Protein AF-A0A8J3T7B7-F1 (afdb_monomer_lite)

Foldseek 3Di:
DDPPDPDVVVVVVVVVVVVVVVVVVVVVVVVVVVVVVVVVVPDPVVPPPPQPPVNVVVVVVVVVVVVVVVVVVLLVLLVVLQVLLVVLQVQLVVLCVCLVVVHDDNVVSNVSSVVSNVSSVVSNCSSCVPDPDPDPDPPDPPVPPPDDDDDD

Sequence (152 aa):
MAEHVPDRNEESRDRAQRARERARRADERAEQVRERISELAESPQATTSGSSPHQARQAVEHAERSRREAARTEDEARAGHRRAARAHEENAALHEQMARAGIGDVERHRERAAQERREALDDDREAHPDDPRPAAGAQGDDGGEPEPPREP

Organism: NCBI:txid1367882

Secondary structure (DSSP, 8-state):
-------HHHHHHHHHHHHHHHHHHHHHHHHHHHHHHHHHHH-GGGGGSPPPHHHHHHHHHHHHHHHHHHHHHHHHHHHHHHHHHHHHHHHHHHHHHHHHTT-S-HHHHHHHHHHHHHHHHHHHHHH-TT-----TT---------PPPPP-

pLDDT: mean 82.22, std 14.2, range [47.31, 98.38]

Radius of gyration: 26.37 Å; chains: 1; bounding box: 86×35×70 Å

Structure (mmCIF, N/CA/C/O backbone):
data_AF-A0A8J3T7B7-F1
#
_entry.id   AF-A0A8J3T7B7-F1
#
loop_
_atom_site.group_PDB
_atom_site.id
_atom_site.type_symbol
_atom_site.label_atom_id
_atom_site.label_alt_id
_atom_site.label_comp_id
_atom_site.label_asym_id
_atom_site.label_entity_id
_atom_site.label_seq_id
_atom_site.pdbx_PDB_ins_code
_atom_site.Cartn_x
_atom_site.Cartn_y
_atom_site.Cartn_z
_atom_site.occupancy
_atom_site.B_iso_or_equiv
_atom_site.auth_seq_id
_atom_site.auth_comp_id
_atom_site.auth_asym_id
_atom_site.auth_atom_id
_atom_site.pdbx_PDB_model_num
ATOM 1 N N . MET A 1 1 ? 15.926 1.624 36.906 1.00 60.09 1 MET A N 1
ATOM 2 C CA . MET A 1 1 ? 15.922 2.200 35.547 1.00 60.09 1 MET A CA 1
ATOM 3 C C . MET A 1 1 ? 14.772 1.537 34.815 1.00 60.09 1 MET A C 1
ATOM 5 O O . MET A 1 1 ? 14.827 0.330 34.649 1.00 60.09 1 MET A O 1
ATOM 9 N N . ALA A 1 2 ? 13.687 2.262 34.542 1.00 56.41 2 ALA A N 1
ATOM 10 C CA . ALA A 1 2 ? 12.547 1.703 33.818 1.00 56.41 2 ALA A CA 1
ATOM 11 C C . ALA A 1 2 ? 12.880 1.730 32.322 1.00 56.41 2 ALA A C 1
ATOM 13 O O . ALA A 1 2 ? 13.117 2.807 31.776 1.00 56.41 2 ALA A O 1
ATOM 14 N N . GLU A 1 3 ? 12.967 0.561 31.691 1.00 64.50 3 GLU A N 1
ATOM 15 C CA . GLU A 1 3 ? 13.080 0.458 30.238 1.00 64.50 3 GLU A CA 1
ATOM 16 C C . GLU A 1 3 ? 11.813 1.042 29.614 1.00 64.50 3 GLU A C 1
ATOM 18 O O . GLU A 1 3 ? 10.700 0.570 29.847 1.00 64.50 3 GLU A O 1
ATOM 23 N N . HIS A 1 4 ? 11.989 2.123 28.860 1.00 74.19 4 HIS A N 1
ATOM 24 C CA . HIS A 1 4 ? 10.945 2.699 28.036 1.00 74.19 4 HIS A CA 1
ATOM 25 C C . HIS A 1 4 ? 10.665 1.713 26.900 1.00 74.19 4 HIS A C 1
ATOM 27 O O . HIS A 1 4 ? 11.415 1.654 25.929 1.00 74.19 4 HIS A O 1
ATOM 33 N N . VAL A 1 5 ? 9.633 0.885 27.063 1.00 67.56 5 VAL A N 1
ATOM 34 C CA . VAL A 1 5 ? 9.133 0.030 25.985 1.00 67.56 5 VAL A CA 1
ATOM 35 C C . VAL A 1 5 ? 8.394 0.953 25.015 1.00 67.56 5 VAL A C 1
ATOM 37 O O . VAL A 1 5 ? 7.378 1.525 25.421 1.00 67.56 5 VAL A O 1
ATOM 40 N N . PRO A 1 6 ? 8.897 1.154 23.785 1.00 63.50 6 PRO A N 1
ATOM 41 C CA . PRO A 1 6 ? 8.227 2.006 22.815 1.00 63.50 6 PRO A CA 1
ATOM 42 C C . PRO A 1 6 ? 6.827 1.460 22.532 1.00 63.50 6 PRO A C 1
ATOM 44 O O . PRO A 1 6 ? 6.609 0.243 22.472 1.00 63.50 6 PRO A O 1
ATOM 47 N N . ASP A 1 7 ? 5.863 2.368 22.389 1.00 81.25 7 ASP A N 1
ATOM 48 C CA . ASP A 1 7 ? 4.499 2.003 22.040 1.00 81.25 7 ASP A CA 1
ATOM 49 C C . ASP A 1 7 ? 4.529 1.332 20.660 1.00 81.25 7 ASP A C 1
ATOM 51 O O . ASP A 1 7 ? 4.915 1.932 19.655 1.00 81.25 7 ASP A O 1
ATOM 55 N N . ARG A 1 8 ? 4.122 0.060 20.590 1.00 77.06 8 ARG A N 1
ATOM 56 C CA . ARG A 1 8 ? 4.068 -0.705 19.331 1.00 77.06 8 ARG A CA 1
ATOM 57 C C . ARG A 1 8 ? 3.241 0.012 18.260 1.00 77.06 8 ARG A C 1
ATOM 59 O O . ARG A 1 8 ? 3.436 -0.223 17.067 1.00 77.06 8 ARG A O 1
ATOM 66 N N . ASN A 1 9 ? 2.326 0.884 18.681 1.00 72.12 9 ASN A N 1
ATOM 67 C CA . ASN A 1 9 ? 1.521 1.708 17.796 1.00 72.12 9 ASN A CA 1
ATOM 68 C C . ASN A 1 9 ? 2.346 2.816 17.114 1.00 72.12 9 ASN A C 1
ATOM 70 O O . ASN A 1 9 ? 2.161 3.074 15.924 1.00 72.12 9 ASN A O 1
ATOM 74 N N . GLU A 1 10 ? 3.302 3.425 17.823 1.00 78.69 10 GLU A N 1
ATOM 75 C CA . GLU A 1 10 ? 4.259 4.374 17.237 1.00 78.69 10 GLU A CA 1
ATOM 76 C C . GLU A 1 10 ? 5.148 3.684 16.205 1.00 78.69 10 GLU A C 1
ATOM 78 O O . GLU A 1 10 ? 5.229 4.150 15.072 1.00 78.69 10 GLU A O 1
ATOM 83 N N . GLU A 1 11 ? 5.715 2.518 16.528 1.00 79.06 11 GLU A N 1
ATOM 84 C CA . GLU A 1 11 ? 6.550 1.765 15.581 1.00 79.06 11 GLU A CA 1
ATOM 85 C C . GLU A 1 11 ? 5.798 1.344 14.308 1.00 79.06 11 GLU A C 1
ATOM 87 O O . GLU A 1 11 ? 6.399 1.217 13.235 1.00 79.06 11 GLU A O 1
ATOM 92 N N . SER A 1 12 ? 4.493 1.077 14.415 1.00 75.12 12 SER A N 1
ATOM 93 C CA . SER A 1 12 ? 3.645 0.752 13.265 1.00 75.12 12 SER A CA 1
ATOM 94 C C . SER A 1 12 ? 3.433 1.975 12.366 1.00 75.12 12 SER A C 1
ATOM 96 O O . SER A 1 12 ? 3.645 1.900 11.152 1.00 75.12 12 SER A O 1
ATOM 98 N N . ARG A 1 13 ? 3.108 3.134 12.959 1.00 79.94 13 ARG A N 1
ATOM 99 C CA . ARG A 1 13 ? 2.947 4.405 12.230 1.00 79.94 13 ARG A CA 1
ATOM 100 C C . ARG A 1 13 ? 4.236 4.830 11.540 1.00 79.94 13 ARG A C 1
ATOM 102 O O . ARG A 1 13 ? 4.205 5.211 10.372 1.00 79.94 13 ARG A O 1
ATOM 109 N N . ASP A 1 14 ? 5.363 4.677 12.222 1.00 86.00 14 ASP A N 1
ATOM 110 C CA . ASP A 1 14 ? 6.691 4.965 11.688 1.00 86.00 14 ASP A CA 1
ATOM 111 C C . ASP A 1 14 ? 7.015 4.095 10.468 1.00 86.00 14 ASP A C 1
ATOM 113 O O . ASP A 1 14 ? 7.516 4.577 9.448 1.00 86.00 14 ASP A O 1
ATOM 117 N N . ARG A 1 15 ? 6.695 2.797 10.539 1.00 80.31 15 ARG A N 1
ATOM 118 C CA . ARG A 1 15 ? 6.858 1.876 9.408 1.00 80.31 15 ARG A CA 1
ATOM 119 C C . ARG A 1 15 ? 5.962 2.255 8.233 1.00 80.31 15 ARG A C 1
ATOM 121 O O . ARG A 1 15 ? 6.446 2.269 7.099 1.00 80.31 15 ARG A O 1
ATOM 128 N N . ALA A 1 16 ? 4.703 2.602 8.492 1.00 77.06 16 ALA A N 1
ATOM 129 C CA . ALA A 1 16 ? 3.769 3.048 7.463 1.00 77.06 16 ALA A CA 1
ATOM 130 C C . ALA A 1 16 ? 4.243 4.349 6.791 1.00 77.06 16 ALA A C 1
ATOM 132 O O . ALA A 1 16 ? 4.250 4.450 5.564 1.00 77.06 16 ALA A O 1
ATOM 133 N N . GLN A 1 17 ? 4.726 5.321 7.569 1.00 87.44 17 GLN A N 1
ATOM 134 C CA . GLN A 1 17 ? 5.259 6.578 7.046 1.00 87.44 17 GLN A CA 1
ATOM 135 C C . GLN A 1 17 ? 6.490 6.350 6.159 1.00 87.44 17 GLN A C 1
ATOM 137 O O . GLN A 1 17 ? 6.544 6.864 5.041 1.00 87.44 17 GLN A O 1
ATOM 142 N N . ARG A 1 18 ? 7.440 5.512 6.595 1.00 87.44 18 ARG A N 1
ATOM 143 C CA . ARG A 1 18 ? 8.614 5.146 5.782 1.00 87.44 18 ARG A CA 1
ATOM 144 C C . ARG A 1 18 ? 8.229 4.378 4.518 1.00 87.44 18 ARG A C 1
ATOM 146 O O . ARG A 1 18 ? 8.901 4.503 3.497 1.00 87.44 18 ARG A O 1
ATOM 153 N N . ALA A 1 19 ? 7.178 3.559 4.560 1.00 78.00 19 ALA A N 1
ATOM 154 C CA . ALA A 1 19 ? 6.660 2.891 3.369 1.00 78.00 19 ALA A CA 1
ATOM 155 C C . ALA A 1 19 ? 6.102 3.907 2.358 1.00 78.00 19 ALA A C 1
ATOM 157 O O . ALA A 1 19 ? 6.501 3.868 1.196 1.00 78.00 19 ALA A O 1
ATOM 158 N N . ARG A 1 20 ? 5.289 4.870 2.814 1.00 83.00 20 ARG A N 1
ATOM 159 C CA . ARG A 1 20 ? 4.749 5.954 1.973 1.00 83.00 20 ARG A CA 1
ATOM 160 C C . ARG A 1 20 ? 5.847 6.828 1.365 1.00 83.00 20 ARG A C 1
ATOM 162 O O . ARG A 1 20 ? 5.798 7.147 0.183 1.00 83.00 20 ARG A O 1
ATOM 169 N N . GLU A 1 21 ? 6.869 7.180 2.141 1.00 88.75 21 GL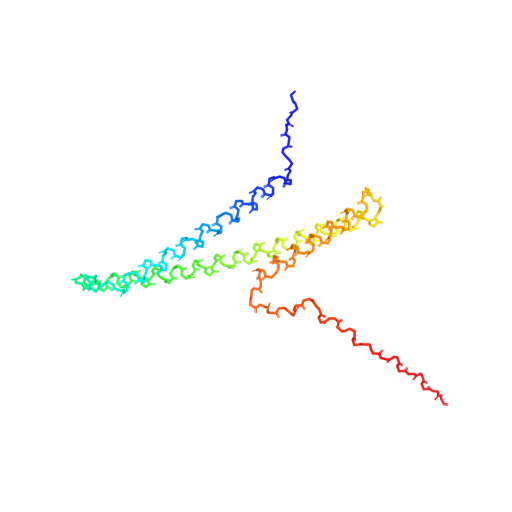U A N 1
ATOM 170 C CA . GLU A 1 21 ? 7.998 7.978 1.646 1.00 88.75 21 GLU A CA 1
ATOM 171 C C . GLU A 1 21 ? 8.819 7.224 0.587 1.00 88.75 21 GLU A C 1
ATOM 173 O O . GLU A 1 21 ? 9.251 7.811 -0.407 1.00 88.75 21 GLU A O 1
ATOM 178 N N . ARG A 1 22 ? 9.008 5.909 0.763 1.00 85.19 22 ARG A N 1
ATOM 179 C CA . ARG A 1 22 ? 9.654 5.062 -0.250 1.00 85.19 22 ARG A CA 1
ATOM 180 C C . ARG A 1 22 ? 8.833 4.979 -1.535 1.00 85.19 22 ARG A C 1
ATOM 182 O O . ARG A 1 22 ? 9.436 5.067 -2.599 1.00 85.19 22 ARG A O 1
ATOM 189 N N . ALA A 1 23 ? 7.509 4.846 -1.433 1.00 78.19 23 ALA A N 1
ATOM 190 C CA . ALA A 1 23 ? 6.619 4.852 -2.593 1.00 78.19 23 ALA A CA 1
ATOM 191 C C . ALA A 1 23 ? 6.743 6.171 -3.372 1.00 78.19 23 ALA A C 1
ATOM 193 O O . ALA A 1 23 ? 7.090 6.154 -4.547 1.00 78.19 23 ALA A O 1
ATOM 194 N N . ARG A 1 24 ? 6.647 7.316 -2.681 1.00 86.81 24 ARG A N 1
ATOM 195 C CA . ARG A 1 24 ? 6.792 8.641 -3.305 1.00 86.81 24 ARG A CA 1
ATOM 196 C C . ARG A 1 24 ? 8.123 8.818 -4.045 1.00 86.81 24 ARG A C 1
ATOM 198 O O . ARG A 1 24 ? 8.147 9.295 -5.172 1.00 86.81 24 ARG A O 1
ATOM 205 N N . ARG A 1 25 ? 9.241 8.402 -3.436 1.00 88.12 25 ARG A N 1
ATOM 206 C CA . ARG A 1 25 ? 10.565 8.458 -4.086 1.00 88.12 25 ARG A CA 1
ATOM 207 C C . ARG A 1 25 ? 10.668 7.540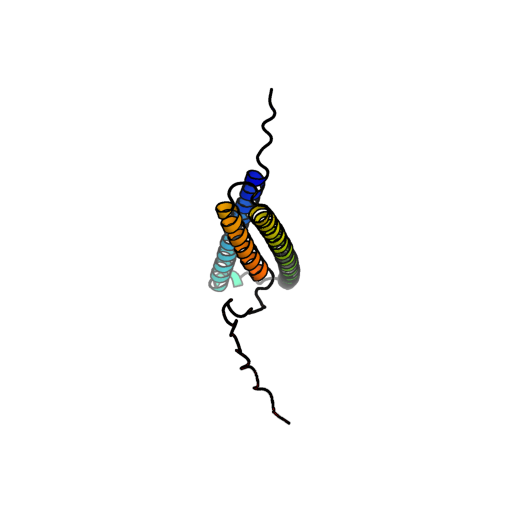 -5.304 1.00 88.12 25 ARG A C 1
ATOM 209 O O . ARG A 1 25 ? 11.431 7.837 -6.222 1.00 88.12 25 ARG A O 1
ATOM 216 N N . ALA A 1 26 ? 9.971 6.405 -5.292 1.00 79.00 26 ALA A N 1
ATOM 217 C CA . ALA A 1 26 ? 9.925 5.507 -6.439 1.00 79.00 26 ALA A CA 1
ATOM 218 C C . ALA A 1 26 ? 9.161 6.152 -7.604 1.00 79.00 26 ALA A C 1
ATOM 220 O O . ALA A 1 26 ? 9.664 6.119 -8.727 1.00 79.00 26 ALA A O 1
ATOM 221 N N . ASP A 1 27 ? 8.033 6.811 -7.324 1.00 81.06 27 ASP A N 1
ATOM 222 C CA . ASP A 1 27 ? 7.242 7.541 -8.324 1.00 81.06 27 ASP A CA 1
ATOM 223 C C . ASP A 1 27 ? 8.042 8.690 -8.951 1.00 81.06 27 ASP A C 1
ATOM 225 O O . ASP A 1 27 ? 8.170 8.755 -10.174 1.00 81.06 27 ASP A O 1
ATOM 229 N N . GLU A 1 28 ? 8.687 9.524 -8.125 1.00 89.31 28 GLU A N 1
ATOM 230 C CA . GLU A 1 28 ? 9.567 10.613 -8.584 1.00 89.31 28 GLU A CA 1
ATOM 231 C C . GLU A 1 28 ? 10.684 10.087 -9.500 1.00 89.31 28 GLU A C 1
ATOM 233 O O . GLU A 1 28 ? 11.011 10.674 -10.533 1.00 89.31 28 GLU A O 1
ATOM 238 N N . ARG A 1 29 ? 11.270 8.935 -9.157 1.00 86.44 29 ARG A N 1
ATOM 239 C CA . ARG A 1 29 ? 12.325 8.321 -9.967 1.00 86.44 29 ARG A CA 1
ATOM 240 C C . ARG A 1 29 ? 11.787 7.730 -11.269 1.00 86.44 29 ARG A C 1
ATOM 242 O O . ARG A 1 29 ? 12.483 7.775 -12.283 1.00 86.44 29 ARG A O 1
ATOM 249 N N . ALA A 1 30 ? 10.570 7.192 -11.264 1.00 80.44 30 ALA A N 1
ATOM 250 C CA . ALA A 1 30 ? 9.906 6.700 -12.466 1.00 80.44 30 ALA A CA 1
ATOM 251 C C . ALA A 1 30 ? 9.555 7.843 -13.434 1.00 80.44 30 ALA A C 1
ATOM 253 O O . ALA A 1 30 ? 9.649 7.668 -14.649 1.00 80.44 30 ALA A O 1
ATOM 254 N N . GLU A 1 31 ? 9.180 9.017 -12.922 1.00 88.75 31 GLU A N 1
ATOM 255 C CA . GLU A 1 31 ? 8.990 10.232 -13.724 1.00 88.75 31 GLU A CA 1
ATOM 256 C C . GLU A 1 31 ? 10.302 10.707 -14.357 1.00 88.75 31 GLU A C 1
ATOM 258 O O . GLU A 1 31 ? 10.354 10.868 -15.575 1.00 88.75 31 GLU A O 1
ATOM 263 N N . GLN A 1 32 ? 11.388 10.802 -13.580 1.00 87.00 32 GLN A N 1
ATOM 264 C CA . GLN A 1 32 ? 12.713 11.179 -14.100 1.00 87.00 32 GLN A CA 1
ATOM 265 C C . GLN A 1 32 ? 13.205 10.236 -15.208 1.00 87.00 32 GLN A C 1
ATOM 267 O O . GLN A 1 32 ? 13.798 10.670 -16.193 1.00 87.00 32 GLN A O 1
ATOM 272 N N . VAL A 1 33 ? 12.967 8.926 -15.072 1.00 85.44 33 VAL A N 1
ATOM 273 C CA . VAL A 1 33 ? 13.321 7.950 -16.116 1.00 85.44 33 VAL A CA 1
ATOM 274 C C . VAL A 1 33 ? 12.488 8.167 -17.381 1.00 85.44 33 VAL A C 1
ATOM 276 O O . VAL A 1 33 ? 13.041 8.103 -18.478 1.00 85.44 33 VAL A O 1
ATOM 279 N N . ARG A 1 34 ? 11.184 8.444 -17.250 1.00 85.56 34 ARG A N 1
ATOM 280 C CA . ARG A 1 34 ? 10.313 8.755 -18.395 1.00 85.56 34 ARG A CA 1
ATOM 281 C C . ARG A 1 34 ? 10.768 10.022 -19.118 1.00 85.56 34 ARG A C 1
ATOM 283 O O . ARG A 1 34 ? 10.877 9.995 -20.339 1.00 85.56 34 ARG A O 1
ATOM 290 N N . GLU A 1 35 ? 11.104 11.075 -18.378 1.00 87.00 35 GLU A N 1
ATOM 291 C CA . GLU A 1 35 ? 11.657 12.318 -18.930 1.00 87.00 35 GLU A CA 1
ATOM 292 C C . GLU A 1 35 ? 12.962 12.056 -19.695 1.00 87.00 35 GLU A C 1
ATOM 294 O O . GLU A 1 35 ? 13.078 12.415 -20.864 1.00 87.00 35 GLU A O 1
ATOM 299 N N . ARG A 1 36 ? 13.900 11.310 -19.095 1.00 78.31 36 ARG A N 1
ATOM 300 C CA . ARG A 1 36 ? 15.175 10.939 -19.730 1.00 78.31 36 ARG A CA 1
ATOM 301 C C . ARG A 1 36 ? 14.988 10.148 -21.028 1.00 78.31 36 ARG A C 1
ATOM 303 O O . ARG A 1 36 ? 15.756 10.320 -21.971 1.00 78.31 36 ARG A O 1
ATOM 310 N N . ILE A 1 37 ? 14.001 9.251 -21.070 1.00 81.81 37 ILE A N 1
ATOM 311 C CA . ILE A 1 37 ? 13.661 8.481 -22.274 1.00 81.81 37 ILE A CA 1
ATOM 312 C C . ILE A 1 37 ? 13.143 9.416 -23.374 1.00 81.81 37 ILE A C 1
ATOM 314 O O . ILE A 1 37 ? 13.565 9.269 -24.521 1.00 81.81 37 ILE A O 1
ATOM 318 N N . SER A 1 38 ? 12.290 10.387 -23.034 1.00 80.19 38 SER A N 1
ATOM 319 C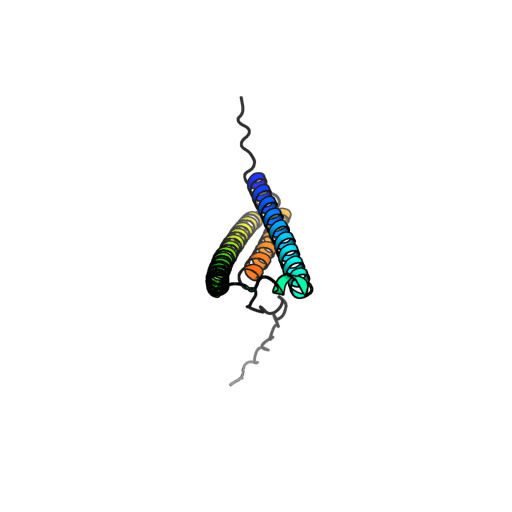 CA . SER A 1 38 ? 11.803 11.400 -23.980 1.00 80.19 38 SER A CA 1
ATOM 320 C C . SER A 1 38 ? 12.941 12.278 -24.512 1.00 80.19 38 SER A C 1
ATOM 322 O O . SER A 1 38 ? 13.078 12.412 -25.725 1.00 80.19 38 SER A O 1
ATOM 324 N N . GLU A 1 39 ? 13.825 12.780 -23.641 1.00 77.06 39 GLU A N 1
ATOM 325 C CA . GLU A 1 39 ? 15.010 13.561 -24.043 1.00 77.06 39 GLU A CA 1
ATOM 326 C C . GLU A 1 39 ? 15.908 12.785 -25.023 1.00 77.06 39 GLU A C 1
ATOM 328 O O . GLU A 1 39 ? 16.393 13.330 -26.017 1.00 77.06 39 GLU A O 1
ATOM 333 N N . LEU A 1 40 ? 16.136 11.493 -24.756 1.00 75.31 40 LEU A N 1
ATOM 334 C CA . LEU A 1 40 ? 16.941 10.628 -25.621 1.00 75.31 40 LEU A CA 1
ATOM 335 C C . LEU A 1 40 ? 16.263 10.351 -26.967 1.00 75.31 40 LEU A C 1
ATOM 337 O O . LEU A 1 40 ? 16.962 10.236 -27.973 1.00 75.31 40 LEU A O 1
ATOM 341 N N . ALA A 1 41 ? 14.932 10.248 -26.999 1.00 76.50 41 ALA A N 1
ATOM 342 C CA . ALA A 1 41 ? 14.174 10.068 -28.235 1.00 76.50 41 ALA A CA 1
ATOM 343 C C . ALA A 1 41 ? 14.208 11.322 -29.128 1.00 76.50 41 ALA A C 1
ATOM 345 O O . ALA A 1 41 ? 14.191 11.202 -30.353 1.00 76.50 41 ALA A O 1
ATOM 346 N N . GLU A 1 42 ? 14.294 12.511 -28.529 1.00 82.56 42 GLU A N 1
ATOM 347 C CA . GLU A 1 42 ? 14.326 13.792 -29.242 1.00 82.56 42 GLU A CA 1
ATOM 348 C C . GLU A 1 42 ? 15.726 14.201 -29.721 1.00 82.56 42 GLU A C 1
ATOM 350 O O . GLU A 1 42 ? 15.834 15.063 -30.592 1.00 82.56 42 GLU A O 1
ATOM 355 N N . SER A 1 43 ? 16.801 13.596 -29.198 1.00 70.56 43 SER A N 1
ATOM 356 C CA . SER A 1 43 ? 18.182 13.986 -29.510 1.00 70.56 43 SER A CA 1
ATOM 357 C C . SER A 1 43 ? 18.741 13.251 -30.749 1.00 70.56 43 SER A C 1
ATOM 359 O O . SER A 1 43 ? 19.176 12.100 -30.648 1.00 70.56 43 SER A O 1
ATOM 361 N N . PRO A 1 44 ? 18.839 13.895 -31.934 1.00 59.66 44 PRO A N 1
ATOM 362 C CA . PRO A 1 44 ? 19.225 13.230 -33.187 1.00 59.66 44 PRO A CA 1
ATOM 363 C C . PRO A 1 44 ? 20.721 12.884 -33.258 1.00 59.66 44 PRO A C 1
ATOM 365 O O . PRO A 1 44 ? 21.169 12.234 -34.196 1.00 59.66 44 PRO A O 1
ATOM 368 N N . GLN A 1 45 ? 21.522 13.336 -32.287 1.00 57.53 45 GLN A N 1
ATOM 369 C CA . GLN A 1 45 ? 22.970 13.102 -32.240 1.00 57.53 45 GLN A CA 1
ATOM 370 C C . GLN A 1 45 ? 23.349 11.764 -31.583 1.00 57.53 45 GLN A C 1
ATOM 372 O O . GLN A 1 45 ? 24.482 11.303 -31.750 1.00 57.53 45 GLN A O 1
ATOM 377 N N . ALA A 1 46 ? 22.410 11.094 -30.902 1.00 54.25 46 ALA A N 1
ATOM 378 C CA . ALA A 1 46 ? 22.642 9.788 -30.283 1.00 54.25 46 ALA A CA 1
ATOM 379 C C . ALA A 1 46 ? 22.752 8.633 -31.303 1.00 54.25 46 ALA A C 1
ATOM 381 O O . ALA A 1 46 ? 23.242 7.557 -30.967 1.00 54.25 46 ALA A O 1
ATOM 382 N N . THR A 1 47 ? 22.362 8.842 -32.565 1.00 54.25 47 THR A N 1
ATOM 383 C CA . THR A 1 47 ? 22.349 7.794 -33.602 1.00 54.25 47 THR A CA 1
ATOM 384 C C . THR A 1 47 ? 23.697 7.565 -34.290 1.00 54.25 47 THR A C 1
ATOM 386 O O . THR A 1 47 ? 23.829 6.618 -35.063 1.00 54.25 47 THR A O 1
ATOM 389 N N . THR A 1 48 ? 24.716 8.391 -34.028 1.00 57.41 48 THR A N 1
ATOM 390 C CA . THR A 1 48 ? 26.026 8.275 -34.706 1.00 57.41 48 THR A CA 1
ATOM 391 C C . THR A 1 48 ? 26.894 7.132 -34.162 1.00 57.41 48 THR A C 1
ATOM 393 O O . THR A 1 48 ? 27.839 6.706 -34.819 1.00 57.41 48 THR A O 1
ATOM 396 N N . SER A 1 49 ? 26.558 6.588 -32.989 1.00 60.66 49 SER A N 1
ATOM 397 C CA . SER A 1 49 ? 27.181 5.382 -32.435 1.00 60.66 49 SER A CA 1
ATOM 398 C C . SER A 1 49 ? 26.124 4.280 -32.396 1.00 60.66 49 SER A C 1
ATOM 400 O O . SER A 1 49 ? 25.459 4.069 -31.385 1.00 60.66 49 SER A O 1
ATOM 402 N N . GLY A 1 50 ? 25.878 3.656 -33.552 1.00 60.94 50 GLY A N 1
ATOM 403 C CA . GLY A 1 50 ? 24.829 2.650 -33.711 1.00 60.94 50 GLY A CA 1
ATOM 404 C C . GLY A 1 50 ? 24.966 1.543 -32.668 1.00 60.94 50 GLY A C 1
ATOM 405 O O . GLY A 1 50 ? 26.025 0.921 -32.556 1.00 60.94 50 GLY A O 1
ATOM 406 N N . SER A 1 51 ? 23.903 1.310 -31.892 1.00 67.56 51 SER A N 1
ATOM 407 C CA . SER A 1 51 ? 23.893 0.241 -30.899 1.00 67.56 51 SER A CA 1
ATOM 408 C C . SER A 1 51 ? 24.241 -1.078 -31.571 1.00 67.56 51 SER A C 1
ATOM 410 O O . SER A 1 51 ? 23.607 -1.480 -32.549 1.00 67.56 51 SER A O 1
ATOM 412 N N . SER A 1 52 ? 25.267 -1.759 -31.068 1.00 80.69 52 SER A N 1
ATOM 413 C CA . SER A 1 52 ? 25.662 -3.033 -31.658 1.00 80.69 52 SER A CA 1
ATOM 414 C C . SER A 1 52 ? 24.521 -4.054 -31.503 1.00 80.69 52 SER A C 1
ATOM 416 O O . SER A 1 52 ? 23.769 -4.000 -30.524 1.00 80.69 52 SER A O 1
ATOM 418 N N . PRO A 1 53 ? 24.400 -5.058 -32.391 1.00 78.25 53 PRO A N 1
ATOM 419 C CA . PRO A 1 53 ? 23.431 -6.145 -32.218 1.00 78.25 53 PRO A CA 1
ATOM 420 C C . PRO A 1 53 ? 23.547 -6.876 -30.867 1.00 78.25 53 PRO A C 1
ATOM 422 O O . PRO A 1 53 ? 22.628 -7.572 -30.440 1.00 78.25 53 PRO A O 1
ATOM 425 N N . HIS A 1 54 ? 24.692 -6.765 -30.186 1.00 76.31 54 HIS A N 1
ATOM 426 C CA . HIS A 1 54 ? 24.868 -7.257 -28.823 1.00 76.31 54 HIS A CA 1
ATOM 427 C C . HIS A 1 54 ? 24.158 -6.367 -27.788 1.00 76.31 54 HIS A C 1
ATOM 429 O O . HIS A 1 54 ? 23.416 -6.891 -26.962 1.00 76.31 54 HIS A O 1
ATOM 435 N N . GLN A 1 55 ? 24.302 -5.040 -27.881 1.00 77.31 55 GLN A N 1
ATOM 436 C CA . GLN A 1 55 ? 23.615 -4.086 -26.999 1.00 77.31 55 GLN A CA 1
ATOM 437 C C . GLN A 1 55 ? 22.091 -4.161 -27.144 1.00 77.31 55 GLN A C 1
ATOM 439 O O . GLN A 1 55 ? 21.384 -4.141 -26.141 1.00 77.31 55 GLN A O 1
ATOM 444 N N . ALA A 1 56 ? 21.580 -4.328 -28.369 1.00 79.31 56 ALA A N 1
ATOM 445 C CA . ALA A 1 56 ? 20.146 -4.509 -28.599 1.00 79.31 56 ALA A CA 1
ATOM 446 C C . ALA A 1 56 ? 19.600 -5.768 -27.896 1.00 79.31 56 ALA A C 1
ATOM 448 O O . ALA A 1 56 ? 18.556 -5.716 -27.251 1.00 79.31 56 ALA A O 1
ATOM 449 N N . ARG A 1 57 ? 20.333 -6.891 -27.955 1.00 80.56 57 ARG A N 1
ATOM 450 C CA . ARG A 1 57 ? 19.958 -8.132 -27.253 1.00 80.56 57 ARG A CA 1
ATOM 451 C C . ARG A 1 57 ? 19.982 -7.964 -25.736 1.00 80.56 57 ARG A C 1
ATOM 453 O O . ARG A 1 57 ? 19.020 -8.339 -25.077 1.00 80.56 57 ARG A O 1
ATOM 460 N N . GLN A 1 58 ? 21.024 -7.329 -25.199 1.00 86.62 58 GLN A N 1
ATOM 461 C CA . GLN A 1 58 ? 21.107 -7.029 -23.767 1.00 86.62 58 GLN A CA 1
ATOM 462 C C . GLN A 1 58 ? 19.961 -6.127 -23.298 1.00 86.62 58 GLN A C 1
ATOM 464 O O . GLN A 1 58 ? 19.396 -6.367 -22.234 1.00 86.62 58 GLN A O 1
ATOM 469 N N . ALA A 1 59 ? 19.581 -5.120 -24.089 1.00 81.06 59 ALA A N 1
ATOM 470 C CA . ALA A 1 59 ? 18.461 -4.243 -23.764 1.00 81.06 59 ALA A CA 1
ATOM 471 C C . ALA A 1 59 ? 17.131 -5.012 -23.698 1.00 81.06 59 ALA A C 1
ATOM 473 O O . ALA A 1 59 ? 16.360 -4.818 -22.759 1.00 81.06 59 ALA A O 1
ATOM 474 N N . VAL A 1 60 ? 16.882 -5.927 -24.644 1.00 87.31 60 VAL A N 1
ATOM 475 C CA . VAL A 1 60 ? 15.685 -6.787 -24.635 1.00 87.31 60 VAL A CA 1
ATOM 476 C C . VAL A 1 60 ? 15.674 -7.707 -23.412 1.00 87.31 60 VAL A C 1
ATOM 478 O O . VAL A 1 60 ? 14.678 -7.742 -22.689 1.00 87.31 60 VAL A O 1
ATOM 481 N N . GLU A 1 61 ? 16.784 -8.391 -23.125 1.00 90.00 61 GLU A N 1
ATOM 482 C CA . GLU A 1 61 ? 16.908 -9.258 -21.944 1.00 90.00 61 GLU A CA 1
ATOM 483 C C . GLU A 1 61 ? 16.680 -8.485 -20.638 1.00 90.00 61 GLU A C 1
ATOM 485 O O . GLU A 1 61 ? 16.004 -8.971 -19.724 1.00 90.00 61 GLU A O 1
ATOM 490 N N . HIS A 1 62 ? 17.218 -7.265 -20.548 1.00 89.62 62 HIS A N 1
ATOM 491 C CA . HIS A 1 62 ? 17.039 -6.407 -19.384 1.00 89.62 62 HIS A CA 1
ATOM 492 C C . HIS A 1 62 ? 15.584 -5.949 -19.250 1.00 89.62 62 HIS A C 1
ATOM 494 O O . HIS A 1 62 ? 15.029 -6.020 -18.157 1.00 89.62 62 HIS A O 1
ATOM 500 N N . ALA A 1 63 ? 14.935 -5.554 -20.347 1.00 87.44 63 ALA A N 1
ATOM 501 C CA . ALA A 1 63 ? 13.528 -5.161 -20.347 1.00 87.44 63 ALA A CA 1
ATOM 502 C C . ALA A 1 63 ? 12.601 -6.326 -19.960 1.00 87.44 63 ALA A C 1
ATOM 504 O O . ALA A 1 63 ? 11.635 -6.142 -19.223 1.00 87.44 63 ALA A O 1
ATOM 505 N N . GLU A 1 64 ? 12.873 -7.548 -20.421 1.00 91.31 64 GLU A N 1
ATOM 506 C CA . GLU A 1 64 ? 12.143 -8.745 -19.984 1.00 91.31 64 GLU A CA 1
ATOM 507 C C . GLU A 1 64 ? 12.361 -9.061 -18.505 1.00 91.31 64 GLU A C 1
ATOM 509 O O . GLU A 1 64 ? 11.415 -9.412 -17.799 1.00 91.31 64 GLU A O 1
ATOM 514 N N . ARG A 1 65 ? 13.599 -8.937 -18.015 1.00 94.38 65 ARG A N 1
ATOM 515 C CA . ARG A 1 65 ? 13.906 -9.119 -16.593 1.00 94.38 65 ARG A CA 1
ATOM 516 C C . ARG A 1 65 ? 13.171 -8.095 -15.734 1.00 94.38 65 ARG A C 1
ATOM 518 O O . ARG A 1 65 ? 12.487 -8.503 -14.804 1.00 94.38 65 ARG A O 1
ATOM 525 N N . SER A 1 66 ? 13.245 -6.816 -16.093 1.00 91.31 66 SER A N 1
ATOM 526 C CA . SER A 1 66 ? 12.558 -5.737 -15.382 1.00 91.31 66 SER A CA 1
ATOM 527 C C . SER A 1 66 ? 11.040 -5.918 -15.393 1.00 91.31 66 SER A C 1
ATOM 529 O O . SER A 1 66 ? 10.410 -5.719 -14.364 1.00 91.31 66 SER A O 1
ATOM 531 N N . ARG A 1 67 ? 10.446 -6.373 -16.507 1.00 91.56 67 ARG A N 1
ATOM 532 C CA . ARG A 1 67 ? 9.009 -6.701 -16.563 1.00 91.56 67 ARG A CA 1
ATOM 533 C C . ARG A 1 67 ? 8.625 -7.832 -15.607 1.00 91.56 67 ARG A C 1
ATOM 535 O O . ARG A 1 67 ? 7.640 -7.706 -14.890 1.00 91.56 67 ARG A O 1
ATOM 542 N N . ARG A 1 68 ? 9.405 -8.920 -15.569 1.00 94.88 68 ARG A N 1
ATOM 543 C CA . ARG A 1 68 ? 9.170 -10.038 -14.634 1.00 94.88 68 ARG A CA 1
ATOM 544 C C . ARG A 1 68 ? 9.309 -9.610 -13.174 1.00 94.88 68 ARG A C 1
ATOM 546 O O . ARG A 1 68 ? 8.528 -10.045 -12.337 1.00 94.88 68 ARG A O 1
ATOM 553 N N . GLU A 1 69 ? 10.302 -8.779 -12.875 1.00 92.88 69 GLU A N 1
ATOM 554 C CA . GLU A 1 69 ? 10.524 -8.256 -11.527 1.00 92.88 69 GLU A CA 1
ATOM 555 C C . GLU A 1 69 ? 9.392 -7.320 -11.098 1.00 92.88 69 GLU A C 1
ATOM 557 O O . GLU A 1 69 ? 8.853 -7.501 -10.013 1.00 92.88 69 GLU A O 1
ATOM 562 N N . ALA A 1 70 ? 8.956 -6.413 -11.978 1.00 88.75 70 ALA A N 1
ATOM 563 C CA . ALA A 1 70 ? 7.820 -5.532 -11.723 1.00 88.75 70 ALA A CA 1
ATOM 564 C C . ALA A 1 70 ? 6.534 -6.320 -11.430 1.00 88.75 70 ALA A C 1
ATOM 566 O O . ALA A 1 70 ? 5.891 -6.057 -10.419 1.00 88.75 70 ALA A O 1
ATOM 567 N N . ALA A 1 71 ? 6.212 -7.331 -12.247 1.00 90.25 71 ALA A N 1
ATOM 568 C CA . ALA A 1 71 ? 5.047 -8.191 -12.020 1.00 90.25 71 ALA A CA 1
ATOM 569 C C . ALA A 1 71 ? 5.123 -8.917 -10.666 1.00 90.25 71 ALA A C 1
ATOM 571 O O . ALA A 1 71 ? 4.156 -8.960 -9.913 1.00 90.25 71 ALA A O 1
ATOM 572 N N . ARG A 1 72 ? 6.304 -9.433 -10.306 1.00 93.69 72 ARG A N 1
ATOM 573 C CA . ARG A 1 72 ? 6.510 -10.074 -9.004 1.00 93.69 72 ARG A CA 1
ATOM 574 C C . ARG A 1 72 ? 6.342 -9.089 -7.843 1.00 93.69 72 ARG A C 1
ATOM 576 O O . ARG A 1 72 ? 5.733 -9.437 -6.836 1.00 93.69 72 ARG A O 1
ATOM 583 N N . THR A 1 73 ? 6.900 -7.885 -7.953 1.00 91.75 73 THR A N 1
ATOM 584 C CA . THR A 1 73 ? 6.759 -6.846 -6.924 1.00 91.75 73 THR A CA 1
ATOM 585 C C . THR A 1 73 ? 5.305 -6.410 -6.773 1.00 91.75 73 THR A C 1
ATOM 587 O O . THR A 1 73 ? 4.850 -6.217 -5.648 1.00 91.75 73 THR A O 1
ATOM 590 N N . GLU A 1 74 ? 4.565 -6.305 -7.875 1.00 88.69 74 GLU A N 1
ATOM 591 C CA . GLU A 1 74 ? 3.131 -6.028 -7.860 1.00 88.69 74 GLU A CA 1
ATOM 592 C C . GLU A 1 74 ? 2.351 -7.126 -7.119 1.00 88.69 74 GLU A C 1
ATOM 594 O O . GLU A 1 74 ? 1.579 -6.819 -6.211 1.00 88.69 74 GLU A O 1
ATOM 599 N N . ASP A 1 75 ? 2.603 -8.404 -7.417 1.00 91.38 75 ASP A N 1
ATOM 600 C CA . ASP A 1 75 ? 1.970 -9.529 -6.714 1.00 91.38 75 ASP A CA 1
ATOM 601 C C . ASP A 1 75 ? 2.266 -9.518 -5.204 1.00 91.38 75 ASP A C 1
ATOM 603 O O . ASP A 1 75 ? 1.374 -9.737 -4.372 1.00 91.38 75 ASP A O 1
ATOM 607 N N . GLU A 1 76 ? 3.519 -9.242 -4.830 1.00 91.12 76 GLU A N 1
ATOM 608 C CA . GLU A 1 76 ? 3.948 -9.125 -3.434 1.00 91.12 76 GLU A CA 1
ATOM 609 C C . GLU A 1 76 ? 3.273 -7.933 -2.729 1.00 91.12 76 GLU A C 1
ATOM 611 O O . GLU A 1 76 ? 2.843 -8.073 -1.577 1.00 91.12 76 GLU A O 1
ATOM 616 N N . ALA A 1 77 ? 3.120 -6.795 -3.415 1.00 89.50 77 ALA A N 1
ATOM 617 C CA . ALA A 1 77 ? 2.417 -5.615 -2.911 1.00 89.50 77 ALA A CA 1
ATOM 618 C C . ALA A 1 77 ? 0.922 -5.894 -2.707 1.00 89.50 77 ALA A C 1
ATOM 620 O O . ALA A 1 77 ? 0.413 -5.689 -1.603 1.00 89.50 77 ALA A O 1
ATOM 621 N N . ARG A 1 78 ? 0.243 -6.475 -3.707 1.00 91.12 78 ARG A N 1
ATOM 622 C CA . ARG A 1 78 ? -1.165 -6.900 -3.612 1.00 91.12 78 ARG A CA 1
ATOM 623 C C . ARG A 1 78 ? -1.371 -7.861 -2.434 1.00 91.12 78 ARG A C 1
ATOM 625 O O . ARG A 1 78 ? -2.322 -7.729 -1.666 1.00 91.12 78 ARG A O 1
ATOM 632 N N . ALA A 1 79 ? -0.458 -8.815 -2.231 1.00 91.50 79 ALA A N 1
ATOM 633 C CA . ALA A 1 79 ? -0.495 -9.707 -1.069 1.00 91.50 79 ALA A CA 1
ATOM 634 C C . ALA A 1 79 ? -0.264 -8.975 0.267 1.00 91.50 79 ALA A C 1
ATOM 636 O O . ALA A 1 79 ? -0.841 -9.362 1.285 1.00 91.50 79 ALA A O 1
ATOM 637 N N . GLY A 1 80 ? 0.579 -7.940 0.276 1.00 92.38 80 GLY A N 1
ATOM 638 C CA . GLY A 1 80 ? 0.778 -7.042 1.412 1.00 92.38 80 GLY A CA 1
ATOM 639 C C . GLY A 1 80 ? -0.507 -6.328 1.814 1.00 92.38 80 GLY A C 1
ATOM 640 O O . GLY A 1 80 ? -0.914 -6.446 2.969 1.00 92.38 80 GLY A O 1
ATOM 641 N N . HIS A 1 81 ? -1.170 -5.687 0.854 1.00 92.06 81 HIS A N 1
ATOM 642 C CA . HIS A 1 81 ? -2.433 -4.985 1.065 1.00 92.06 81 HIS A CA 1
ATOM 643 C C . HIS A 1 81 ? -3.542 -5.912 1.574 1.00 92.06 81 HIS A C 1
ATOM 645 O O . HIS A 1 81 ? -4.167 -5.603 2.581 1.00 92.06 81 HIS A O 1
ATOM 651 N N . ARG A 1 82 ? -3.702 -7.124 1.016 1.00 92.81 82 ARG A N 1
ATOM 652 C CA . ARG A 1 82 ? -4.676 -8.103 1.553 1.00 92.81 82 ARG A CA 1
ATOM 653 C C . ARG A 1 82 ? -4.437 -8.452 3.023 1.00 92.81 82 ARG A C 1
ATOM 655 O O . ARG A 1 82 ? -5.382 -8.621 3.789 1.00 92.81 82 ARG A O 1
ATOM 662 N N . ARG A 1 83 ? -3.171 -8.600 3.432 1.00 93.69 83 ARG A N 1
ATOM 663 C CA . ARG A 1 83 ? -2.833 -8.872 4.840 1.00 93.69 83 ARG A CA 1
ATOM 664 C C . ARG A 1 83 ? -3.131 -7.670 5.733 1.00 93.69 83 ARG A C 1
ATOM 666 O O . ARG A 1 83 ? -3.586 -7.877 6.853 1.00 93.69 83 ARG A O 1
ATOM 673 N N . ALA A 1 84 ? -2.865 -6.458 5.252 1.00 89.69 84 ALA A N 1
ATOM 674 C CA . ALA A 1 84 ? -3.159 -5.228 5.977 1.00 89.69 84 ALA A CA 1
ATOM 675 C C . ALA A 1 84 ? -4.674 -5.029 6.143 1.00 89.69 84 ALA A C 1
ATOM 677 O O . ALA A 1 84 ? -5.132 -4.878 7.273 1.00 89.69 84 ALA A O 1
ATOM 678 N N . ALA A 1 85 ? -5.453 -5.207 5.069 1.00 92.19 85 ALA A N 1
ATOM 679 C CA . ALA A 1 85 ? -6.913 -5.167 5.106 1.00 92.19 85 ALA A CA 1
ATOM 680 C C . ALA A 1 85 ? -7.485 -6.114 6.169 1.00 92.19 85 ALA A C 1
ATOM 682 O O . ALA A 1 85 ? -8.236 -5.694 7.047 1.00 92.19 85 ALA A O 1
ATOM 683 N N . ARG A 1 86 ? -7.039 -7.376 6.169 1.00 94.38 86 ARG A N 1
ATOM 684 C CA . ARG A 1 86 ? -7.446 -8.361 7.178 1.00 94.38 86 ARG A CA 1
ATOM 685 C C . ARG A 1 86 ? -7.079 -7.938 8.607 1.00 94.38 86 ARG A C 1
ATOM 687 O O . ARG A 1 86 ? -7.869 -8.138 9.524 1.00 94.38 86 ARG A O 1
ATOM 694 N N . ALA A 1 87 ? -5.892 -7.370 8.817 1.00 94.38 87 ALA A N 1
ATOM 695 C CA . ALA A 1 87 ? -5.482 -6.901 10.141 1.00 94.38 87 ALA A CA 1
ATOM 696 C C . ALA A 1 87 ? -6.366 -5.741 10.633 1.00 94.38 87 ALA A C 1
ATOM 698 O O . ALA A 1 87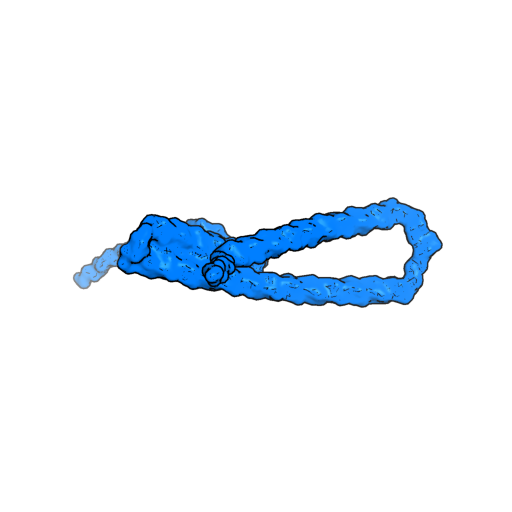 ? -6.761 -5.716 11.799 1.00 94.38 87 ALA A O 1
ATOM 699 N N . HIS A 1 88 ? -6.721 -4.816 9.740 1.00 94.62 88 HIS A N 1
ATOM 700 C CA . HIS A 1 88 ? -7.662 -3.738 10.027 1.00 94.62 88 HIS A CA 1
ATOM 701 C C . HIS A 1 88 ? -9.071 -4.269 10.349 1.00 94.62 88 HIS A C 1
ATOM 703 O O . HIS A 1 88 ? -9.695 -3.817 11.309 1.00 94.62 88 HIS A O 1
ATOM 709 N N . GLU A 1 89 ? -9.564 -5.287 9.636 1.00 95.75 89 GLU A N 1
ATOM 710 C CA . GLU A 1 89 ? -10.840 -5.948 9.960 1.00 95.75 89 GLU A CA 1
ATOM 711 C C . GLU A 1 89 ? -10.828 -6.606 11.348 1.00 95.75 89 GLU A C 1
ATOM 713 O O . GLU A 1 89 ? -11.766 -6.430 12.131 1.00 95.75 89 GLU A O 1
ATOM 718 N N . GLU A 1 90 ? -9.757 -7.332 11.681 1.00 97.00 90 GLU A N 1
ATOM 719 C CA . GLU A 1 90 ? -9.579 -7.966 12.992 1.00 97.00 90 GLU A CA 1
ATOM 720 C C . GLU A 1 90 ? -9.530 -6.910 14.120 1.00 97.00 90 GLU A C 1
ATOM 722 O O . GLU A 1 90 ? -10.189 -7.071 15.153 1.00 97.00 90 GLU A O 1
ATOM 727 N N . ASN A 1 91 ? -8.840 -5.783 13.903 1.00 95.12 91 ASN A N 1
ATOM 728 C CA . ASN A 1 91 ? -8.817 -4.652 14.839 1.00 95.12 91 ASN A CA 1
ATOM 729 C C . ASN A 1 91 ? -10.192 -3.990 14.995 1.00 95.12 91 ASN A C 1
ATOM 731 O O . ASN A 1 91 ? -10.607 -3.670 16.115 1.00 95.12 91 ASN A O 1
ATOM 735 N N . ALA A 1 92 ? -10.921 -3.801 13.892 1.00 95.75 92 ALA A N 1
ATOM 736 C CA . ALA A 1 92 ? -12.273 -3.261 13.926 1.00 95.75 92 ALA A CA 1
ATOM 737 C C . ALA A 1 92 ? -13.194 -4.151 14.771 1.00 95.75 92 ALA A C 1
ATOM 739 O O . ALA A 1 92 ? -13.899 -3.650 15.650 1.00 95.75 92 ALA A O 1
ATOM 740 N N . ALA A 1 93 ? -13.141 -5.470 14.555 1.00 97.19 93 ALA A N 1
ATOM 741 C CA . ALA A 1 93 ? -13.922 -6.448 15.307 1.00 97.19 93 ALA A CA 1
ATOM 742 C C . ALA A 1 93 ? -13.598 -6.420 16.811 1.00 97.19 93 ALA A C 1
ATOM 744 O O . ALA A 1 93 ? -14.510 -6.467 17.641 1.00 97.19 93 ALA A O 1
ATOM 745 N N . LEU A 1 94 ? -12.319 -6.279 17.176 1.00 98.25 94 LEU A N 1
ATOM 746 C CA . LEU A 1 94 ? -11.906 -6.131 18.572 1.00 98.25 94 LEU A CA 1
ATOM 747 C C . LEU A 1 94 ? -12.503 -4.865 19.206 1.00 98.25 94 LEU A C 1
ATOM 749 O O . LEU A 1 94 ? -13.069 -4.923 20.298 1.00 98.25 94 LEU A O 1
ATOM 753 N N . HIS A 1 95 ? -12.418 -3.720 18.527 1.00 97.38 95 HIS A N 1
ATOM 754 C CA . HIS A 1 95 ? -12.998 -2.474 19.028 1.00 97.38 95 HIS A CA 1
ATOM 755 C C . HIS A 1 95 ? -14.520 -2.549 19.179 1.00 97.38 95 HIS A C 1
ATOM 757 O O . HIS A 1 95 ? -15.058 -2.085 20.184 1.00 97.38 95 HIS A O 1
ATOM 763 N N . GLU A 1 96 ? -15.220 -3.193 18.248 1.00 97.88 96 GLU A N 1
ATOM 764 C CA . GLU A 1 96 ? -16.650 -3.446 18.413 1.00 97.88 96 GLU A CA 1
ATOM 765 C C . GLU A 1 96 ? -16.961 -4.338 19.607 1.00 97.88 96 GLU A C 1
ATOM 767 O O . GLU A 1 96 ? -17.936 -4.084 20.313 1.00 97.88 96 GLU A O 1
ATOM 772 N N . GLN A 1 97 ? -16.170 -5.387 19.836 1.00 98.38 97 GLN A N 1
ATOM 773 C CA . GLN A 1 97 ? -16.360 -6.269 20.982 1.00 98.38 97 GLN A CA 1
ATOM 774 C C . GLN A 1 97 ? -16.213 -5.489 22.295 1.00 98.38 97 GLN A C 1
ATOM 776 O O . GLN A 1 97 ? -17.058 -5.631 23.178 1.00 98.38 97 GLN A O 1
ATOM 781 N N . MET A 1 98 ? -15.208 -4.613 22.394 1.00 97.38 98 MET A N 1
ATOM 782 C CA . MET A 1 98 ? -15.009 -3.734 23.553 1.00 97.38 98 MET A CA 1
ATOM 783 C C . MET A 1 98 ? -16.191 -2.776 23.754 1.00 97.38 98 MET A C 1
ATOM 785 O O . MET A 1 98 ? -16.693 -2.649 24.872 1.00 97.38 98 MET A O 1
ATOM 789 N N . ALA A 1 99 ? -16.699 -2.175 22.671 1.00 98.19 99 ALA A N 1
ATOM 790 C CA . ALA A 1 99 ? -17.885 -1.319 22.711 1.00 98.19 99 ALA A CA 1
ATOM 791 C C . ALA A 1 99 ? -19.142 -2.083 23.167 1.00 98.19 99 ALA A C 1
ATOM 793 O O . ALA A 1 99 ? -19.894 -1.585 24.003 1.00 98.19 99 ALA A O 1
ATOM 794 N N . ARG A 1 100 ? -19.367 -3.303 22.656 1.00 98.06 100 ARG A N 1
ATOM 795 C CA . ARG A 1 100 ? -20.504 -4.163 23.043 1.00 98.06 100 ARG A CA 1
ATOM 796 C C . ARG A 1 100 ? -20.419 -4.611 24.500 1.00 98.06 100 ARG A C 1
ATOM 798 O O . ARG A 1 100 ? -21.446 -4.711 25.161 1.00 98.06 100 ARG A O 1
ATOM 805 N N . ALA A 1 101 ? -19.211 -4.864 24.994 1.00 98.25 101 ALA A N 1
ATOM 806 C CA . ALA A 1 101 ? -18.965 -5.223 26.385 1.00 98.25 101 ALA A CA 1
ATOM 807 C C . ALA A 1 101 ? -19.024 -4.018 27.346 1.00 98.25 101 ALA A C 1
ATOM 809 O O . ALA A 1 101 ? -18.939 -4.211 28.556 1.00 98.25 101 ALA A O 1
ATOM 810 N N . GLY A 1 102 ? -19.154 -2.786 26.833 1.00 98.00 102 GLY A N 1
ATOM 811 C CA . GLY A 1 102 ? -19.165 -1.571 27.650 1.00 98.00 102 GLY A CA 1
ATOM 812 C C . GLY A 1 102 ? -17.820 -1.271 28.318 1.00 98.00 102 GLY A C 1
ATOM 813 O O . GLY A 1 102 ? -17.783 -0.618 29.359 1.00 98.00 102 GLY A O 1
ATOM 814 N N . ILE A 1 103 ? -16.715 -1.783 27.767 1.00 98.19 103 ILE A N 1
ATOM 815 C CA . ILE A 1 103 ? -15.388 -1.615 28.359 1.00 98.19 103 ILE A CA 1
ATOM 816 C C . ILE A 1 103 ? -14.780 -0.309 27.850 1.00 98.19 103 ILE A C 1
ATOM 818 O O . ILE A 1 103 ? -14.505 -0.167 26.662 1.00 98.19 103 ILE A O 1
ATOM 822 N N . GLY A 1 104 ? -14.517 0.624 28.767 1.00 97.19 104 GLY A N 1
ATOM 823 C CA . GLY A 1 104 ? -13.900 1.909 28.444 1.00 97.19 104 GLY A CA 1
ATOM 824 C C . GLY A 1 104 ? -14.869 2.897 27.789 1.00 97.19 104 GLY A C 1
ATOM 825 O O . GLY A 1 104 ? -16.058 2.922 28.097 1.00 97.19 104 GLY A O 1
ATOM 826 N N . ASP A 1 105 ? -14.338 3.747 26.909 1.00 98.06 105 ASP A N 1
ATOM 827 C CA . ASP A 1 105 ? -15.127 4.729 26.162 1.00 98.06 105 ASP A CA 1
ATOM 828 C C . ASP A 1 105 ? -15.761 4.064 24.930 1.00 98.06 105 ASP A C 1
ATOM 830 O O . ASP A 1 105 ? -15.100 3.810 23.917 1.00 98.06 105 ASP A O 1
ATOM 834 N N . VAL A 1 106 ? -17.052 3.749 25.051 1.00 98.25 106 VAL A N 1
ATOM 835 C CA . VAL A 1 106 ? -17.830 3.024 24.039 1.00 98.25 106 VAL A CA 1
ATOM 836 C C . VAL A 1 106 ? -17.897 3.782 22.715 1.00 98.25 106 VAL A C 1
ATOM 838 O O . VAL A 1 106 ? -17.730 3.162 21.663 1.00 98.25 106 VAL A O 1
ATOM 841 N N . GLU A 1 107 ? -18.112 5.100 22.739 1.00 98.00 107 GLU A N 1
ATOM 842 C CA . GLU A 1 107 ? -18.223 5.888 21.505 1.00 98.00 107 GLU A CA 1
ATOM 843 C C . GLU A 1 107 ? -16.876 5.952 20.791 1.00 98.00 107 GLU A C 1
ATOM 845 O O . GLU A 1 107 ? -16.793 5.659 19.597 1.00 98.00 107 GLU A O 1
ATOM 850 N N . ARG A 1 108 ? -15.787 6.170 21.537 1.00 96.94 108 ARG A N 1
ATOM 851 C CA . ARG A 1 108 ? -14.436 6.118 20.968 1.00 96.94 108 ARG A CA 1
ATOM 852 C C . ARG A 1 108 ? -14.124 4.755 20.348 1.00 96.94 108 ARG A C 1
ATOM 854 O O . ARG A 1 108 ? -13.485 4.690 19.298 1.00 96.94 108 ARG A O 1
ATOM 861 N N . HIS A 1 109 ? -14.553 3.655 20.968 1.00 97.88 109 HIS A N 1
ATOM 862 C CA . HIS A 1 109 ? -14.379 2.321 20.390 1.00 97.88 109 HIS A CA 1
ATOM 863 C C . HIS A 1 109 ? -15.167 2.140 19.086 1.00 97.88 109 HIS A C 1
ATOM 865 O O . HIS A 1 109 ? -14.625 1.587 18.128 1.00 97.88 109 HIS A O 1
ATOM 871 N N . ARG A 1 110 ? -16.401 2.649 19.000 1.00 97.31 110 ARG A N 1
ATOM 872 C CA . ARG A 1 110 ? -17.190 2.620 17.756 1.00 97.31 110 ARG A CA 1
ATOM 873 C C . ARG A 1 110 ? -16.545 3.441 16.645 1.00 97.31 110 ARG A C 1
ATOM 875 O O . ARG A 1 110 ? -16.435 2.954 15.520 1.00 97.31 110 ARG A O 1
ATOM 882 N N . GLU A 1 111 ? -16.075 4.646 16.960 1.00 97.50 111 GLU A N 1
ATOM 883 C CA . GLU A 1 111 ? -15.361 5.504 16.010 1.00 97.50 111 GLU A CA 1
ATOM 884 C C . GLU A 1 111 ? -14.109 4.814 15.465 1.00 97.50 111 GLU A C 1
ATOM 886 O O . GLU A 1 111 ? -13.883 4.803 14.253 1.00 97.50 111 GLU 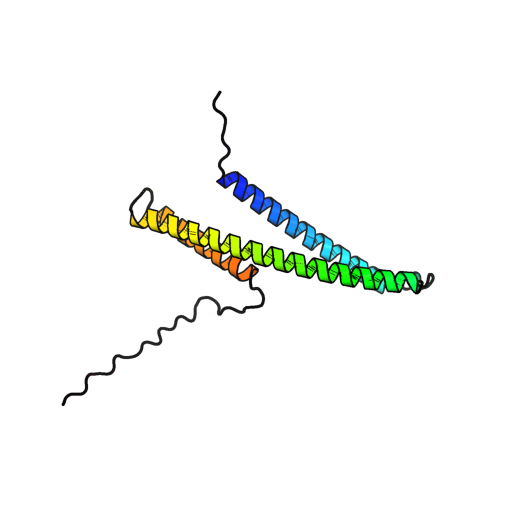A O 1
ATOM 891 N N . ARG A 1 112 ? -13.324 4.177 16.345 1.00 96.00 112 ARG A N 1
ATOM 892 C CA . ARG A 1 112 ? -12.132 3.419 15.946 1.00 96.00 112 ARG A CA 1
ATOM 893 C C . ARG A 1 112 ? -12.482 2.222 15.074 1.00 96.00 112 ARG A C 1
ATOM 895 O O . ARG A 1 112 ? -11.878 2.072 14.023 1.00 96.00 112 ARG A O 1
ATOM 902 N N . ALA A 1 113 ? -13.498 1.437 15.425 1.00 95.94 113 ALA A N 1
ATOM 903 C CA . ALA A 1 113 ? -13.946 0.332 14.578 1.00 95.94 113 ALA A CA 1
ATOM 904 C C . ALA A 1 113 ? -14.372 0.800 13.171 1.00 95.94 113 ALA A C 1
ATOM 906 O O . ALA A 1 113 ? -14.068 0.148 12.173 1.00 95.94 113 ALA A O 1
ATOM 907 N N . ALA A 1 114 ? -15.055 1.945 13.069 1.00 96.94 114 ALA A N 1
ATOM 908 C CA . ALA A 1 114 ? -15.437 2.533 11.786 1.00 96.94 114 ALA A CA 1
ATOM 909 C C . ALA A 1 114 ? -14.241 3.100 11.000 1.00 96.94 114 ALA A C 1
ATOM 911 O O . ALA A 1 114 ? -14.259 3.097 9.769 1.00 96.94 114 ALA A O 1
ATOM 912 N N . GLN A 1 115 ? -13.216 3.614 11.682 1.00 95.75 115 GLN A N 1
ATOM 913 C CA . GLN A 1 115 ? -11.963 4.018 11.045 1.00 95.75 115 GLN A CA 1
ATOM 914 C C . GLN A 1 115 ? -11.222 2.802 10.475 1.00 95.75 115 GLN A C 1
ATOM 916 O O . GLN A 1 115 ? -10.936 2.789 9.284 1.00 95.75 115 GLN A O 1
ATOM 921 N N . GLU A 1 116 ? -10.992 1.771 11.287 1.00 94.44 116 GLU A N 1
ATOM 922 C CA . GLU A 1 116 ? -10.277 0.556 10.878 1.00 94.44 116 GLU A CA 1
ATOM 923 C C . GLU A 1 116 ? -10.973 -0.129 9.691 1.00 94.44 116 GLU A C 1
ATOM 925 O O . GLU A 1 116 ? -10.324 -0.521 8.731 1.00 94.44 116 GLU A O 1
ATOM 930 N N . ARG A 1 117 ? -12.313 -0.171 9.660 1.00 95.31 117 ARG A N 1
ATOM 931 C CA . ARG A 1 117 ? -13.048 -0.666 8.482 1.00 95.31 117 ARG A CA 1
ATOM 932 C C . ARG A 1 117 ? -12.813 0.139 7.208 1.00 95.31 117 ARG A C 1
ATOM 934 O O . ARG A 1 117 ? -12.803 -0.437 6.127 1.00 95.31 117 ARG A O 1
ATOM 941 N N . ARG A 1 118 ? -12.675 1.462 7.311 1.00 95.75 118 ARG A N 1
ATOM 942 C CA . ARG A 1 118 ? -12.367 2.302 6.144 1.00 95.75 118 ARG A CA 1
ATOM 943 C C . ARG A 1 118 ? -10.957 2.023 5.638 1.00 95.75 118 ARG A C 1
ATOM 945 O O . ARG A 1 118 ? -10.796 1.835 4.440 1.00 95.75 118 ARG A O 1
ATOM 952 N N . GLU A 1 119 ? -9.991 1.913 6.548 1.00 91.94 119 GLU A N 1
ATOM 953 C CA . GLU A 1 119 ? -8.608 1.552 6.214 1.00 91.94 119 GLU A CA 1
ATOM 954 C C . GLU A 1 119 ? -8.541 0.155 5.571 1.00 91.94 119 GLU A C 1
ATOM 956 O O . GLU A 1 119 ? -7.915 -0.001 4.526 1.00 91.94 119 GLU A O 1
ATOM 961 N N . ALA A 1 120 ? -9.299 -0.821 6.089 1.00 91.88 120 ALA A N 1
ATOM 962 C CA . ALA A 1 120 ? -9.419 -2.142 5.475 1.00 91.88 120 ALA A CA 1
ATOM 963 C C . ALA A 1 120 ? -9.943 -2.086 4.033 1.00 91.88 120 ALA A C 1
ATOM 965 O O . ALA A 1 120 ? -9.396 -2.740 3.150 1.00 91.88 120 ALA A O 1
ATOM 966 N N . LEU A 1 121 ? -10.987 -1.289 3.782 1.00 93.75 121 LEU A N 1
ATOM 967 C CA . LEU A 1 121 ? -11.564 -1.121 2.445 1.00 93.75 121 LEU A CA 1
ATOM 968 C C . LEU A 1 121 ? -10.626 -0.406 1.471 1.00 93.75 121 LEU A C 1
ATOM 970 O O . LEU A 1 121 ? -10.720 -0.644 0.267 1.00 93.75 121 LEU A O 1
ATOM 974 N N . ASP A 1 122 ? -9.799 0.516 1.960 1.00 91.06 122 ASP A N 1
ATOM 975 C CA . ASP A 1 122 ? -8.795 1.189 1.140 1.00 91.06 122 ASP A CA 1
ATOM 976 C C . ASP A 1 122 ? -7.676 0.205 0.761 1.00 91.06 122 ASP A C 1
ATOM 978 O O . ASP A 1 122 ? -7.379 0.062 -0.423 1.00 91.06 122 ASP A O 1
ATOM 982 N N . ASP A 1 123 ? -7.137 -0.558 1.720 1.00 91.06 123 ASP A N 1
ATOM 983 C CA . ASP A 1 123 ? -6.138 -1.598 1.434 1.00 91.06 123 ASP A CA 1
ATOM 984 C C . ASP A 1 123 ? -6.682 -2.679 0.491 1.00 91.06 123 ASP A C 1
ATOM 986 O O . ASP A 1 123 ? -6.004 -3.122 -0.432 1.00 91.06 123 ASP A O 1
ATOM 990 N N . ASP A 1 124 ? -7.928 -3.099 0.674 1.00 92.06 124 ASP A N 1
ATOM 991 C CA . ASP A 1 124 ? -8.533 -4.118 -0.175 1.00 92.06 124 ASP A CA 1
ATOM 992 C C . ASP A 1 124 ? -8.787 -3.617 -1.613 1.00 92.06 124 ASP A C 1
ATOM 994 O O . ASP A 1 124 ? -8.701 -4.387 -2.572 1.00 92.06 124 ASP A O 1
ATOM 998 N N . ARG A 1 125 ? -9.013 -2.308 -1.799 1.00 90.75 125 ARG A N 1
ATOM 999 C CA . ARG A 1 125 ? -9.029 -1.674 -3.130 1.00 90.75 125 ARG A CA 1
ATOM 1000 C C . ARG A 1 125 ? -7.643 -1.675 -3.776 1.00 90.75 125 ARG A C 1
ATOM 1002 O O . ARG A 1 125 ? -7.528 -2.062 -4.934 1.00 90.75 125 ARG A O 1
ATOM 1009 N N . GLU A 1 126 ? -6.596 -1.327 -3.031 1.00 87.69 126 GLU A N 1
ATOM 1010 C CA . GLU A 1 126 ? -5.207 -1.364 -3.525 1.00 87.69 126 GLU A CA 1
ATOM 1011 C C . GLU A 1 126 ? -4.739 -2.796 -3.855 1.00 87.69 126 GLU A C 1
ATOM 1013 O O . GLU A 1 126 ? -3.942 -3.022 -4.766 1.00 87.69 126 GLU A O 1
ATOM 1018 N N . ALA A 1 127 ? -5.267 -3.805 -3.157 1.00 90.00 127 ALA A N 1
ATOM 1019 C CA . ALA A 1 127 ? -5.016 -5.211 -3.469 1.00 90.00 127 ALA A CA 1
ATOM 1020 C C . ALA A 1 127 ? -5.679 -5.693 -4.774 1.00 90.00 127 ALA A C 1
ATOM 1022 O O . ALA A 1 127 ? -5.234 -6.701 -5.342 1.00 90.00 127 ALA A O 1
ATOM 1023 N N . HIS A 1 128 ? -6.736 -5.009 -5.220 1.00 89.00 128 HIS A N 1
ATOM 1024 C CA . HIS A 1 128 ? -7.607 -5.398 -6.329 1.00 89.00 128 HIS A CA 1
ATOM 1025 C C . HIS A 1 128 ? -7.916 -4.205 -7.259 1.00 89.00 128 HIS A C 1
ATOM 1027 O O . HIS A 1 128 ? -9.085 -3.869 -7.449 1.00 89.00 128 HIS A O 1
ATOM 1033 N N . PRO A 1 129 ? -6.899 -3.576 -7.879 1.00 82.25 129 PRO A N 1
ATOM 1034 C CA . PRO A 1 129 ? -7.097 -2.374 -8.696 1.00 82.25 129 PRO A CA 1
ATOM 1035 C C . PRO A 1 129 ? -7.954 -2.632 -9.948 1.00 82.25 129 PRO A C 1
ATOM 1037 O O . PRO A 1 129 ? -8.610 -1.724 -10.452 1.00 82.25 129 PRO A O 1
ATOM 1040 N N . ASP A 1 130 ? -7.961 -3.879 -10.428 1.00 84.00 130 ASP A N 1
ATOM 1041 C CA . ASP A 1 130 ? -8.700 -4.319 -11.615 1.00 84.00 130 ASP A CA 1
ATOM 1042 C C . ASP A 1 130 ? -10.138 -4.762 -11.308 1.00 84.00 130 ASP A C 1
ATOM 1044 O O . ASP A 1 130 ? -10.883 -5.088 -12.231 1.00 84.00 130 ASP A O 1
ATOM 1048 N N . ASP A 1 131 ? -10.526 -4.828 -10.031 1.00 72.94 131 ASP A N 1
ATOM 1049 C CA . ASP A 1 131 ? -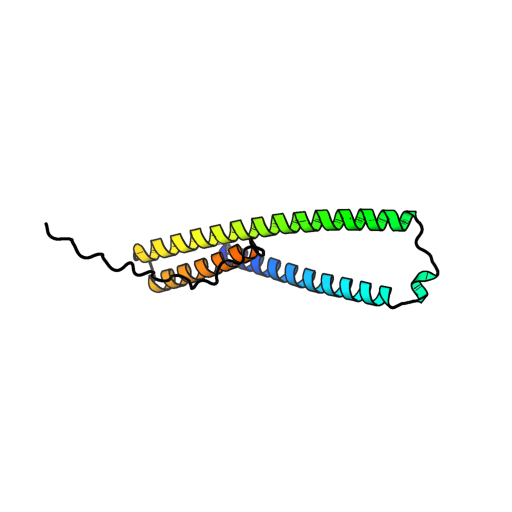11.879 -5.191 -9.620 1.00 72.94 131 ASP A CA 1
ATOM 1050 C C . ASP A 1 131 ? -12.664 -3.898 -9.365 1.00 72.94 131 ASP A C 1
ATOM 1052 O O . ASP A 1 131 ? -12.514 -3.288 -8.297 1.00 72.94 131 ASP A O 1
ATOM 1056 N N . PRO A 1 132 ? -13.470 -3.418 -10.335 1.00 60.28 132 PRO A N 1
ATOM 1057 C CA . PRO A 1 132 ? -14.321 -2.259 -10.145 1.00 60.28 132 PRO A CA 1
ATOM 1058 C C . PRO A 1 132 ? -15.455 -2.662 -9.208 1.00 60.28 132 PRO A C 1
ATOM 1060 O O . PRO A 1 132 ? -16.596 -2.871 -9.626 1.00 60.28 132 PRO A O 1
ATOM 1063 N N . ARG A 1 133 ? -15.158 -2.796 -7.915 1.00 62.12 133 ARG A N 1
ATOM 1064 C CA . ARG A 1 133 ? -16.206 -3.007 -6.934 1.00 62.12 133 ARG A CA 1
ATOM 1065 C C . ARG A 1 133 ? -17.169 -1.828 -7.011 1.00 62.12 133 ARG A C 1
ATOM 1067 O O . ARG A 1 133 ? -16.719 -0.677 -7.049 1.00 62.12 133 ARG A O 1
ATOM 1074 N N . PRO A 1 134 ? -18.485 -2.092 -7.058 1.00 47.31 134 PRO A N 1
ATOM 1075 C CA . PRO A 1 134 ? -19.467 -1.029 -7.120 1.00 47.31 134 PRO A CA 1
ATOM 1076 C C . PRO A 1 134 ? -19.260 -0.146 -5.895 1.00 47.31 134 PRO A C 1
ATOM 1078 O O . PRO A 1 134 ? -19.221 -0.646 -4.768 1.00 47.31 134 PRO A O 1
ATOM 1081 N N . ALA A 1 135 ? -19.066 1.154 -6.134 1.00 51.16 135 ALA A N 1
ATOM 1082 C CA . ALA A 1 135 ? -18.938 2.156 -5.089 1.00 51.16 135 ALA A CA 1
ATOM 1083 C C . ALA A 1 135 ? -20.003 1.882 -4.021 1.00 51.16 135 ALA A C 1
ATOM 1085 O O . ALA A 1 135 ? -21.188 1.786 -4.345 1.00 51.16 135 ALA A O 1
ATOM 1086 N N . ALA A 1 136 ? -19.554 1.662 -2.783 1.00 50.84 136 ALA A N 1
ATOM 1087 C CA . ALA A 1 136 ? -20.397 1.298 -1.653 1.00 50.84 136 ALA A CA 1
ATOM 1088 C C . ALA A 1 136 ? -21.650 2.193 -1.623 1.00 50.84 136 ALA A C 1
ATOM 1090 O O . ALA A 1 136 ? -21.555 3.389 -1.354 1.00 50.84 136 ALA A O 1
ATOM 1091 N N . GLY A 1 137 ? -22.805 1.627 -1.984 1.00 51.22 137 GLY A N 1
ATOM 1092 C CA . GLY A 1 137 ? -24.032 2.401 -2.182 1.00 51.22 137 GLY A CA 1
ATOM 1093 C C . GLY A 1 137 ? -25.168 1.689 -2.919 1.00 51.22 137 GLY A C 1
ATOM 1094 O O . GLY A 1 137 ? -26.320 2.051 -2.715 1.00 51.22 137 GLY A O 1
ATOM 1095 N N . ALA A 1 138 ? -24.912 0.641 -3.706 1.00 48.03 138 ALA A N 1
ATOM 1096 C CA . ALA A 1 138 ? -25.984 -0.142 -4.335 1.00 48.03 138 ALA A CA 1
ATOM 1097 C C . ALA A 1 138 ? -26.514 -1.250 -3.403 1.00 48.03 138 ALA A C 1
ATOM 1099 O O . ALA A 1 138 ? -26.570 -2.419 -3.766 1.00 48.03 138 ALA A O 1
ATOM 1100 N N . GLN A 1 139 ? -26.876 -0.875 -2.178 1.00 47.72 139 GLN A N 1
ATOM 1101 C CA . GLN A 1 139 ? -27.760 -1.665 -1.327 1.00 47.72 139 GLN A CA 1
ATOM 1102 C C . GLN A 1 139 ? -29.159 -1.043 -1.460 1.00 47.72 139 GLN A C 1
ATOM 1104 O O . GLN A 1 139 ? -29.649 -0.393 -0.548 1.00 47.72 139 GLN A O 1
ATOM 1109 N N . GLY A 1 140 ? -29.770 -1.174 -2.644 1.00 48.75 140 GLY A N 1
ATOM 1110 C CA . GLY A 1 140 ? -31.230 -1.271 -2.691 1.00 48.75 140 GLY A CA 1
ATOM 1111 C C . GLY A 1 140 ? -31.522 -2.652 -2.115 1.00 48.75 140 GLY A C 1
ATOM 1112 O O . GLY A 1 140 ? -31.042 -3.646 -2.644 1.00 48.75 140 GLY A O 1
ATOM 1113 N N . ASP A 1 141 ? -32.116 -2.797 -0.937 1.00 49.50 141 ASP A N 1
ATOM 1114 C CA . ASP A 1 141 ? -33.507 -2.417 -0.685 1.00 49.50 141 ASP A CA 1
ATOM 1115 C C . ASP A 1 141 ? -34.383 -2.678 -1.916 1.00 49.50 141 ASP A C 1
ATOM 1117 O O . ASP A 1 141 ? -35.168 -1.845 -2.352 1.00 49.50 141 ASP A O 1
ATOM 1121 N N . ASP A 1 142 ? -34.206 -3.857 -2.519 1.00 53.53 142 ASP A N 1
ATOM 1122 C CA . ASP A 1 142 ? -35.297 -4.497 -3.235 1.00 53.53 142 ASP A CA 1
ATOM 1123 C C . ASP A 1 142 ? -36.259 -4.979 -2.149 1.00 53.53 142 ASP A C 1
ATOM 1125 O O . ASP A 1 142 ? -36.182 -6.106 -1.648 1.00 53.53 142 ASP A O 1
ATOM 1129 N N . GLY A 1 143 ? -37.059 -4.028 -1.666 1.00 52.56 143 GLY A N 1
ATOM 1130 C CA . GLY A 1 143 ? -38.183 -4.261 -0.785 1.00 52.56 143 GLY A CA 1
ATOM 1131 C C . GLY A 1 143 ? -39.149 -5.183 -1.506 1.00 52.56 143 GLY A C 1
ATOM 1132 O O . GLY A 1 143 ? -40.085 -4.727 -2.154 1.00 52.56 143 GLY A O 1
ATOM 1133 N N . GLY A 1 144 ? -38.895 -6.487 -1.402 1.00 55.28 144 GLY A N 1
ATOM 1134 C CA . GLY A 1 144 ? -39.847 -7.520 -1.753 1.00 55.28 144 GLY A CA 1
ATOM 1135 C C . GLY A 1 144 ? -41.091 -7.283 -0.916 1.00 55.28 144 GLY A C 1
ATOM 1136 O O . GLY A 1 144 ? -41.118 -7.603 0.275 1.00 55.28 144 GLY A O 1
ATOM 1137 N N . GLU A 1 145 ? -42.087 -6.651 -1.531 1.00 59.75 145 GLU A N 1
ATOM 1138 C CA . GLU A 1 145 ? -43.404 -6.466 -0.949 1.00 59.75 145 GLU A CA 1
ATOM 1139 C C . GLU A 1 145 ? -43.901 -7.832 -0.449 1.00 59.75 145 GLU A C 1
ATOM 1141 O O . GLU A 1 145 ? -43.836 -8.819 -1.190 1.00 59.75 145 GLU A O 1
ATOM 1146 N N . PRO A 1 146 ? -44.362 -7.940 0.808 1.00 68.06 146 PRO A N 1
ATOM 1147 C CA . PRO A 1 146 ? -44.904 -9.190 1.310 1.00 68.06 146 PRO A CA 1
ATOM 1148 C C . PRO A 1 146 ? -46.150 -9.550 0.495 1.00 68.06 146 PRO A C 1
ATOM 1150 O O . PRO A 1 146 ? -47.157 -8.844 0.541 1.00 68.06 146 PRO A O 1
ATOM 1153 N N . GLU A 1 147 ? -46.073 -10.652 -0.255 1.00 74.19 147 GLU A N 1
ATOM 1154 C CA . GLU A 1 147 ? -47.212 -11.228 -0.969 1.00 74.19 147 GLU A CA 1
ATOM 1155 C C . GLU A 1 147 ? -48.336 -11.486 0.059 1.00 74.19 147 GLU A C 1
ATOM 1157 O O . GLU A 1 147 ? -48.108 -12.203 1.043 1.00 74.19 147 GLU A O 1
ATOM 1162 N N . PRO A 1 148 ? -49.530 -10.878 -0.081 1.00 76.94 148 PRO A N 1
ATOM 1163 C CA . PRO A 1 148 ? -50.590 -11.077 0.895 1.00 76.94 148 PRO A CA 1
ATOM 1164 C C . PRO A 1 148 ? -51.089 -12.531 0.855 1.00 76.94 148 PRO A C 1
ATOM 1166 O O . PRO A 1 148 ? -51.098 -13.161 -0.209 1.00 76.94 148 PRO A O 1
ATOM 1169 N N . PRO A 1 149 ? -51.523 -13.085 2.002 1.00 77.62 149 PRO A N 1
ATOM 1170 C CA . PRO A 1 149 ? -51.947 -14.474 2.088 1.00 77.62 149 PRO A CA 1
ATOM 1171 C C . PRO A 1 149 ? -53.180 -14.721 1.215 1.00 77.62 149 PRO A C 1
ATOM 1173 O O . PRO A 1 149 ? -54.159 -13.976 1.263 1.00 77.62 149 PRO A O 1
ATOM 1176 N N . ARG A 1 150 ? -53.139 -15.799 0.427 1.00 76.88 150 ARG A N 1
ATOM 1177 C CA . ARG A 1 150 ? -54.303 -16.293 -0.314 1.00 76.88 150 ARG A CA 1
ATOM 1178 C C . ARG A 1 150 ? -55.224 -17.026 0.655 1.00 76.88 150 ARG A C 1
ATOM 1180 O O . ARG A 1 150 ? -54.822 -18.031 1.240 1.00 76.88 150 ARG A O 1
ATOM 1187 N N . GLU A 1 151 ? -56.432 -16.507 0.831 1.00 73.12 151 GLU A N 1
ATOM 1188 C CA . GLU A 1 151 ? -57.489 -17.197 1.571 1.00 73.12 151 GLU A CA 1
ATOM 1189 C C . GLU A 1 151 ? -58.030 -18.408 0.773 1.00 73.12 151 GLU A C 1
ATOM 1191 O O . GLU A 1 151 ? -57.985 -18.381 -0.462 1.00 73.12 151 GLU A O 1
ATOM 1196 N N . PRO A 1 152 ? -58.473 -19.477 1.469 1.00 77.06 152 PRO A N 1
ATOM 1197 C CA . PRO A 1 152 ? -58.900 -20.751 0.878 1.00 77.06 152 PRO A CA 1
ATOM 1198 C C . PRO A 1 152 ? -60.305 -20.747 0.257 1.00 77.06 152 PRO A C 1
ATOM 1200 O O . PRO A 1 152 ? -61.185 -20.001 0.743 1.00 77.06 152 PRO A O 1
#